Protein AF-A0A7L5ZB92-F1 (afdb_monomer_lite)

Radius of gyration: 13.54 Å; chains: 1; bounding box: 29×28×44 Å

Structure (mmCIF, N/CA/C/O backbone):
data_AF-A0A7L5ZB92-F1
#
_entry.id   AF-A0A7L5ZB92-F1
#
loop_
_atom_site.group_PDB
_atom_site.id
_atom_site.type_symbol
_atom_site.label_atom_id
_atom_site.label_alt_id
_atom_site.label_comp_id
_atom_site.label_asym_id
_atom_site.label_entity_id
_atom_site.label_seq_id
_atom_site.pdbx_PDB_ins_code
_atom_site.Cartn_x
_atom_site.Cartn_y
_atom_site.Cartn_z
_atom_site.occupancy
_atom_site.B_iso_or_equiv
_atom_site.auth_seq_id
_atom_site.auth_comp_id
_atom_site.auth_asym_id
_atom_site.auth_atom_id
_atom_site.pdbx_PDB_model_num
ATOM 1 N N . MET A 1 1 ? -5.541 1.291 12.742 1.00 91.94 1 MET A N 1
ATOM 2 C CA . MET A 1 1 ? -4.917 1.660 11.451 1.00 91.94 1 MET A CA 1
ATOM 3 C C . MET A 1 1 ? -4.302 0.405 10.870 1.00 91.94 1 MET A C 1
ATOM 5 O O . MET A 1 1 ? -3.985 -0.484 11.649 1.00 91.94 1 MET A O 1
ATOM 9 N N . GLN A 1 2 ? -4.150 0.337 9.555 1.00 97.00 2 GLN A N 1
ATOM 10 C CA . GLN A 1 2 ? -3.540 -0.797 8.853 1.00 97.00 2 GLN A CA 1
ATOM 11 C C . GLN A 1 2 ? -2.449 -0.270 7.918 1.00 97.00 2 GLN A C 1
ATOM 1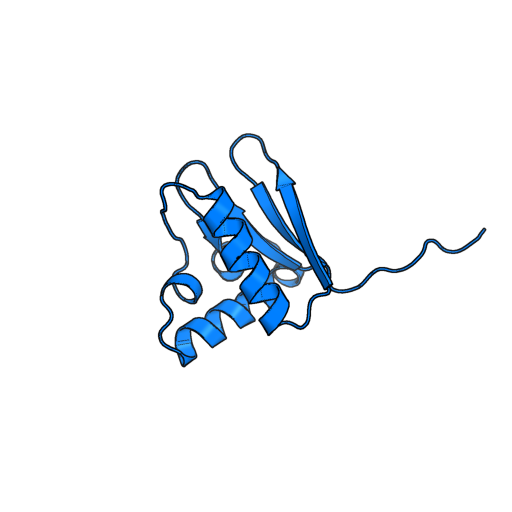3 O O . GLN A 1 2 ? -2.569 0.848 7.422 1.00 97.00 2 GLN A O 1
ATOM 18 N N . ILE A 1 3 ? -1.376 -1.020 7.710 1.00 97.94 3 ILE A N 1
ATOM 19 C CA . ILE A 1 3 ? -0.275 -0.671 6.811 1.00 97.94 3 ILE A CA 1
ATOM 20 C C . ILE A 1 3 ? -0.610 -1.236 5.433 1.00 97.94 3 ILE A C 1
ATOM 22 O O . ILE A 1 3 ? -0.935 -2.412 5.301 1.00 97.94 3 ILE A O 1
ATOM 26 N N . VAL A 1 4 ? -0.527 -0.397 4.404 1.00 98.06 4 VAL A N 1
ATOM 27 C CA . VAL A 1 4 ? -0.751 -0.811 3.009 1.00 98.06 4 VAL A CA 1
ATOM 28 C C . VAL A 1 4 ? 0.542 -1.312 2.395 1.00 98.06 4 VAL A C 1
ATOM 30 O O . VAL A 1 4 ? 0.592 -2.364 1.763 1.00 98.06 4 VAL A O 1
ATOM 33 N N . GLY A 1 5 ? 1.606 -0.546 2.603 1.00 98.00 5 GLY A N 1
ATOM 34 C CA . GLY A 1 5 ? 2.908 -0.815 2.036 1.00 98.00 5 GLY A CA 1
ATOM 35 C C . GLY A 1 5 ? 3.875 0.320 2.310 1.00 98.00 5 GLY A C 1
ATOM 36 O O . GLY A 1 5 ? 3.575 1.287 3.021 1.00 98.00 5 GLY A O 1
ATOM 37 N N . THR A 1 6 ? 5.065 0.163 1.758 1.00 97.44 6 THR A N 1
ATOM 38 C CA . THR A 1 6 ? 6.184 1.071 1.963 1.00 97.44 6 THR A CA 1
ATOM 39 C C . THR A 1 6 ? 6.852 1.383 0.643 1.00 97.44 6 THR A C 1
ATOM 41 O O . THR A 1 6 ? 7.068 0.475 -0.159 1.00 97.44 6 THR A O 1
ATOM 44 N N . THR A 1 7 ? 7.258 2.631 0.451 1.00 96.94 7 THR A N 1
ATOM 45 C CA . THR A 1 7 ? 8.252 2.969 -0.566 1.00 96.94 7 THR A CA 1
ATOM 46 C C . THR A 1 7 ? 9.644 2.863 0.045 1.00 96.94 7 THR A C 1
ATOM 48 O O . THR A 1 7 ? 9.889 3.341 1.155 1.00 96.94 7 THR A O 1
ATOM 51 N N . GLY A 1 8 ? 10.544 2.194 -0.664 1.00 90.88 8 GLY A N 1
ATOM 52 C CA . GLY A 1 8 ? 11.979 2.196 -0.424 1.00 90.88 8 GLY A CA 1
ATOM 53 C C . GLY A 1 8 ? 12.705 3.080 -1.435 1.00 90.88 8 GLY A C 1
ATOM 54 O O . GLY A 1 8 ? 12.100 3.898 -2.125 1.00 90.88 8 GLY A O 1
ATOM 55 N N . ALA A 1 9 ? 14.019 2.884 -1.549 1.00 88.94 9 ALA A N 1
ATOM 56 C CA . ALA A 1 9 ? 14.847 3.646 -2.483 1.00 88.94 9 ALA A CA 1
ATOM 57 C C . ALA A 1 9 ? 14.601 3.286 -3.961 1.00 88.94 9 ALA A C 1
ATOM 59 O O . ALA A 1 9 ? 14.957 4.071 -4.834 1.00 88.94 9 ALA A O 1
ATOM 60 N N . ALA A 1 10 ? 14.048 2.101 -4.239 1.00 92.81 10 ALA A N 1
ATOM 61 C CA . ALA A 1 10 ? 13.901 1.574 -5.598 1.00 92.81 10 ALA A CA 1
ATOM 62 C C . ALA A 1 10 ? 12.548 0.897 -5.866 1.00 92.81 10 ALA A C 1
ATOM 64 O O . ALA A 1 10 ? 12.196 0.690 -7.024 1.00 92.81 10 ALA A O 1
ATOM 65 N N . ASP A 1 11 ? 11.796 0.541 -4.823 1.00 96.69 11 ASP A N 1
ATOM 66 C CA . ASP A 1 11 ? 10.558 -0.213 -4.951 1.00 96.69 11 ASP A CA 1
ATOM 67 C C . ASP A 1 11 ? 9.449 0.302 -4.029 1.00 96.69 11 ASP A C 1
ATOM 69 O O . ASP A 1 11 ? 9.671 0.836 -2.941 1.00 96.69 11 ASP A O 1
ATOM 73 N N . TRP A 1 12 ? 8.216 0.093 -4.470 1.00 97.62 12 TRP A N 1
ATOM 74 C CA . TRP A 1 12 ? 7.082 -0.105 -3.590 1.00 97.62 12 TRP A CA 1
ATOM 75 C C . TRP A 1 12 ? 7.065 -1.565 -3.145 1.00 97.62 12 TRP A C 1
ATOM 77 O O . TRP A 1 12 ? 7.209 -2.474 -3.965 1.00 97.62 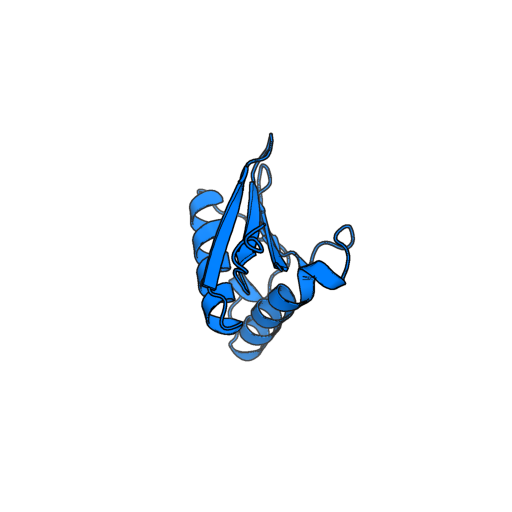12 TRP A O 1
ATOM 87 N N . ARG A 1 13 ? 6.814 -1.796 -1.859 1.00 97.88 13 ARG A N 1
ATOM 88 C CA . ARG A 1 13 ? 6.571 -3.124 -1.298 1.00 97.88 13 ARG A CA 1
ATOM 89 C C . ARG A 1 13 ? 5.252 -3.146 -0.557 1.00 97.88 13 ARG A C 1
ATOM 91 O O . ARG A 1 13 ? 5.024 -2.321 0.329 1.00 97.88 13 ARG A O 1
ATOM 98 N N . TRP A 1 14 ? 4.417 -4.122 -0.880 1.00 98.44 14 TRP A N 1
ATOM 99 C CA . TRP A 1 14 ? 3.166 -4.331 -0.169 1.00 98.44 14 TRP A CA 1
ATOM 100 C C . TRP A 1 14 ? 3.393 -4.839 1.253 1.00 98.44 14 TRP A C 1
ATOM 102 O O . TRP A 1 14 ? 4.332 -5.589 1.522 1.00 98.44 14 TRP A O 1
ATOM 112 N N . ALA A 1 15 ? 2.501 -4.465 2.168 1.00 98.12 15 ALA A N 1
ATOM 113 C CA . ALA A 1 15 ? 2.584 -4.897 3.556 1.00 98.12 15 ALA A CA 1
ATOM 114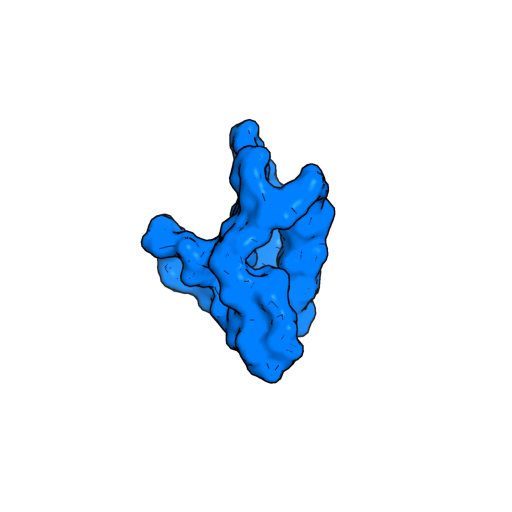 C C . ALA A 1 15 ? 2.369 -6.412 3.706 1.00 98.12 15 ALA A C 1
ATOM 116 O O . ALA A 1 15 ? 3.135 -7.053 4.423 1.00 98.12 15 ALA A O 1
ATOM 117 N N . TRP A 1 16 ? 1.433 -7.003 2.952 1.00 97.75 16 TRP A N 1
ATOM 118 C CA . TRP A 1 16 ? 1.215 -8.456 2.894 1.00 97.75 16 TRP A CA 1
ATOM 119 C C . TRP A 1 16 ? 2.446 -9.240 2.412 1.00 97.75 16 TRP A C 1
ATOM 121 O O . TRP A 1 16 ? 2.562 -10.434 2.676 1.00 97.75 16 TRP A O 1
ATOM 131 N N . ALA A 1 17 ? 3.374 -8.583 1.710 1.00 97.50 17 ALA A N 1
ATOM 132 C CA . ALA A 1 17 ? 4.619 -9.173 1.223 1.00 97.50 17 ALA A CA 1
ATOM 133 C C . ALA A 1 17 ? 5.807 -8.963 2.182 1.00 97.50 17 ALA A C 1
ATOM 135 O O . ALA A 1 17 ? 6.929 -9.367 1.872 1.00 97.50 17 ALA A O 1
ATOM 136 N N . ASN A 1 18 ? 5.601 -8.313 3.331 1.00 94.88 18 ASN A N 1
ATOM 137 C CA . ASN A 1 18 ? 6.659 -7.989 4.280 1.00 94.88 18 ASN A CA 1
ATOM 138 C C . ASN A 1 18 ? 6.487 -8.754 5.600 1.00 94.88 18 ASN A C 1
ATOM 140 O O . ASN A 1 18 ? 5.803 -8.298 6.515 1.00 94.88 18 ASN A O 1
ATOM 144 N N . SER A 1 19 ? 7.197 -9.877 5.731 1.00 93.00 19 SER A N 1
ATOM 145 C CA . SER A 1 19 ? 7.161 -10.750 6.915 1.00 93.00 19 SER A CA 1
ATOM 146 C C . SER A 1 19 ? 7.728 -10.128 8.196 1.00 93.00 19 SER A C 1
ATOM 148 O O . SER A 1 19 ? 7.657 -10.744 9.255 1.00 93.00 19 SER A O 1
ATOM 150 N N . HIS A 1 20 ? 8.334 -8.939 8.125 1.00 92.56 20 HIS A N 1
ATOM 151 C CA . HIS A 1 20 ? 8.815 -8.224 9.308 1.00 92.56 20 HIS A CA 1
ATOM 152 C C . HIS A 1 20 ? 7.742 -7.333 9.948 1.00 92.56 20 HIS A C 1
ATOM 154 O O . HIS A 1 20 ? 7.978 -6.778 11.023 1.00 92.56 20 HIS A O 1
ATOM 160 N N . LEU A 1 21 ? 6.587 -7.152 9.298 1.00 93.56 21 LEU A N 1
ATOM 161 C CA . LEU A 1 21 ? 5.469 -6.404 9.864 1.00 93.56 21 LEU A CA 1
ATOM 162 C C . LEU A 1 21 ? 4.590 -7.329 10.720 1.00 93.56 21 LEU A C 1
ATOM 164 O O . LEU A 1 21 ? 4.345 -8.468 10.324 1.00 93.56 21 LEU A O 1
ATOM 168 N N . PRO A 1 22 ? 4.082 -6.866 11.876 1.00 93.25 22 PRO A N 1
ATOM 169 C CA . PRO A 1 22 ? 3.147 -7.658 12.665 1.00 93.25 22 PRO A CA 1
ATOM 170 C C . PRO A 1 22 ? 1.845 -7.902 11.894 1.00 93.25 22 PRO A C 1
ATOM 172 O O . PRO A 1 22 ? 1.250 -6.952 11.383 1.00 93.25 22 PRO A O 1
ATOM 175 N N . GLU A 1 23 ? 1.374 -9.150 11.883 1.00 91.19 23 GLU A N 1
ATOM 176 C CA . GLU A 1 23 ? 0.208 -9.586 11.095 1.00 91.19 23 GLU A CA 1
ATOM 177 C C . GLU A 1 23 ? -1.053 -8.743 11.353 1.00 91.19 23 GLU A C 1
ATOM 179 O O . GLU A 1 23 ? -1.730 -8.334 10.413 1.00 91.19 23 GLU A O 1
ATOM 184 N N . GLN A 1 24 ? -1.298 -8.363 12.613 1.00 93.38 24 GLN A N 1
ATOM 185 C CA . GLN A 1 24 ? -2.441 -7.528 13.025 1.00 93.38 24 GLN A CA 1
ATOM 186 C C . GLN A 1 24 ? -2.517 -6.146 12.341 1.00 93.38 24 GLN A C 1
ATOM 188 O O . GLN A 1 24 ? 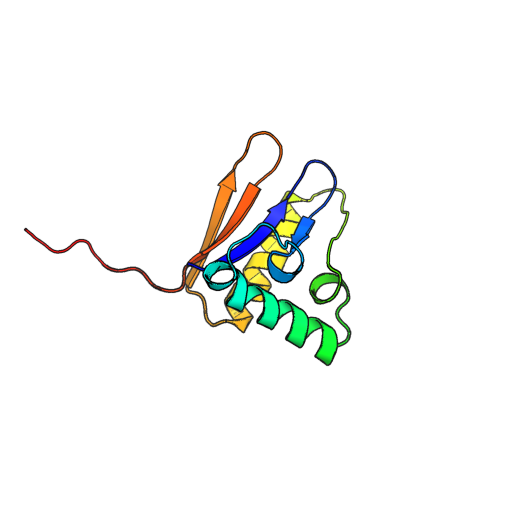-3.532 -5.456 12.446 1.00 93.38 24 GLN A O 1
ATOM 193 N N . PHE A 1 25 ? -1.434 -5.696 11.699 1.00 95.56 25 PHE A N 1
ATOM 194 C CA . PHE A 1 25 ? -1.359 -4.403 11.018 1.00 95.56 25 PHE A CA 1
ATOM 195 C C . PHE A 1 25 ? -1.305 -4.516 9.495 1.00 95.56 25 PHE A C 1
ATOM 197 O O . PHE A 1 25 ? -1.091 -3.492 8.851 1.00 95.56 25 PHE A O 1
ATOM 204 N N . VAL A 1 26 ? -1.464 -5.704 8.908 1.00 96.56 26 VAL A N 1
ATOM 205 C CA . VAL A 1 26 ? -1.371 -5.884 7.447 1.00 96.56 26 VAL A CA 1
ATOM 206 C C . VAL A 1 26 ? -2.612 -6.521 6.819 1.00 96.56 26 VAL A C 1
ATOM 208 O O . VAL A 1 26 ? -2.637 -6.704 5.603 1.00 96.56 26 VAL A O 1
ATOM 211 N N . GLU A 1 27 ? -3.647 -6.818 7.606 1.00 95.44 27 GLU A N 1
ATOM 212 C CA . GLU A 1 27 ? -4.870 -7.512 7.168 1.00 95.44 27 GLU A CA 1
ATOM 213 C C . GLU A 1 27 ? -5.517 -6.828 5.954 1.00 95.44 27 GLU A C 1
ATOM 215 O O . GLU A 1 27 ? -5.726 -7.459 4.923 1.00 95.44 27 GLU A O 1
ATOM 220 N N . ASP A 1 28 ? -5.716 -5.507 6.019 1.00 96.25 28 ASP A N 1
ATOM 221 C CA . ASP A 1 28 ? -6.333 -4.728 4.931 1.00 96.25 28 ASP A CA 1
ATOM 222 C C . ASP A 1 28 ? -5.505 -4.755 3.628 1.00 96.25 28 ASP A C 1
ATOM 224 O O . ASP A 1 28 ? -6.039 -4.512 2.547 1.00 96.25 28 ASP A O 1
ATOM 228 N N . SER A 1 29 ? -4.199 -5.037 3.695 1.00 97.88 29 SER A N 1
ATOM 229 C CA . SER A 1 29 ? -3.376 -5.152 2.487 1.00 97.88 29 SER A CA 1
ATOM 230 C C . SER A 1 29 ? -3.612 -6.474 1.745 1.00 97.88 29 SER A C 1
ATOM 232 O O . SER A 1 29 ? -3.478 -6.509 0.521 1.00 97.88 29 SER A O 1
ATOM 234 N N . PHE A 1 30 ? -4.032 -7.540 2.437 1.00 97.75 30 PHE A N 1
ATOM 235 C CA . PHE A 1 30 ? -4.415 -8.797 1.787 1.00 97.75 30 PHE A CA 1
ATOM 236 C C . PHE A 1 30 ? -5.682 -8.648 0.939 1.00 97.75 30 PHE A C 1
ATOM 238 O O . PHE A 1 30 ? -5.785 -9.301 -0.094 1.00 97.75 30 PHE A O 1
ATOM 245 N N . GLU A 1 31 ? -6.594 -7.742 1.300 1.00 97.88 31 GLU A N 1
ATOM 246 C CA . GLU A 1 31 ? -7.778 -7.429 0.485 1.00 97.88 31 GLU A CA 1
ATOM 247 C C . GLU A 1 31 ? -7.392 -6.822 -0.872 1.00 97.88 31 GLU A C 1
ATOM 249 O O . GLU A 1 31 ? -7.976 -7.159 -1.902 1.00 97.88 31 GLU A O 1
ATOM 254 N N . ALA A 1 32 ? -6.359 -5.969 -0.904 1.00 97.69 32 ALA A N 1
ATOM 255 C CA . ALA A 1 32 ? -5.814 -5.466 -2.164 1.00 97.69 32 ALA A CA 1
ATOM 256 C C . ALA A 1 32 ? -5.245 -6.606 -3.015 1.00 97.69 32 ALA A C 1
ATOM 258 O O . ALA A 1 32 ? -5.533 -6.676 -4.210 1.00 97.69 32 ALA A O 1
ATOM 259 N N . ARG A 1 33 ? -4.494 -7.524 -2.395 1.00 98.50 33 ARG A N 1
ATOM 260 C CA . ARG A 1 33 ? -3.945 -8.697 -3.080 1.00 98.50 33 ARG A CA 1
ATOM 261 C C . ARG A 1 33 ? -5.041 -9.581 -3.667 1.00 98.50 33 ARG A C 1
ATOM 263 O O . ARG A 1 33 ? -4.981 -9.874 -4.856 1.00 98.50 33 ARG A O 1
ATOM 270 N N . ALA A 1 34 ? -6.026 -9.968 -2.859 1.00 98.44 34 ALA A N 1
ATOM 271 C CA . ALA A 1 34 ? -7.129 -10.825 -3.284 1.00 98.44 34 ALA A CA 1
ATOM 272 C C . ALA A 1 34 ? -7.894 -10.192 -4.453 1.00 98.44 34 ALA A C 1
ATOM 274 O O . ALA A 1 34 ? -8.084 -10.820 -5.489 1.00 98.44 34 ALA A O 1
ATOM 275 N N . PHE A 1 35 ? -8.219 -8.899 -4.349 1.00 98.31 35 PHE A N 1
ATOM 276 C CA . PHE A 1 35 ? -8.849 -8.167 -5.444 1.00 98.31 35 PHE A CA 1
ATOM 277 C C . PHE A 1 35 ? -7.984 -8.154 -6.715 1.00 98.31 35 PHE A C 1
ATOM 279 O O . PHE A 1 35 ? -8.503 -8.299 -7.823 1.00 98.31 35 PHE A O 1
ATOM 286 N N . GLY A 1 36 ? -6.668 -7.986 -6.566 1.00 98.31 36 GLY A N 1
ATOM 287 C CA . GLY A 1 36 ? -5.712 -8.057 -7.666 1.00 98.31 36 GLY A CA 1
ATOM 288 C C . GLY A 1 36 ? -5.682 -9.417 -8.355 1.00 98.31 36 GLY A C 1
ATOM 289 O O . GLY A 1 36 ? -5.729 -9.478 -9.581 1.00 98.31 36 GLY A O 1
ATOM 290 N N . GLU A 1 37 ? -5.632 -10.494 -7.573 1.00 98.56 37 GLU A N 1
ATOM 291 C CA . GLU A 1 37 ? -5.637 -11.876 -8.059 1.00 98.56 37 GLU A CA 1
ATOM 292 C C . GLU A 1 37 ? -6.953 -12.200 -8.787 1.00 98.56 37 GLU A C 1
ATOM 294 O O . GLU A 1 37 ? -6.920 -12.679 -9.922 1.00 98.56 37 GLU A O 1
ATOM 299 N N . ASP A 1 38 ? -8.097 -11.834 -8.203 1.00 98.56 38 ASP A N 1
ATOM 300 C CA . ASP A 1 38 ? -9.429 -12.101 -8.760 1.00 98.56 38 ASP A CA 1
ATOM 301 C C . ASP A 1 38 ? -9.706 -11.346 -10.071 1.00 98.56 38 ASP A C 1
ATOM 303 O O . ASP A 1 38 ? -10.470 -11.816 -10.916 1.00 98.56 38 ASP A O 1
ATOM 307 N N . ASN A 1 39 ? -9.092 -10.173 -10.259 1.00 98.25 39 ASN A N 1
ATOM 308 C CA . ASN A 1 39 ? -9.330 -9.303 -11.417 1.00 98.25 39 ASN A CA 1
ATOM 309 C C . ASN A 1 39 ? -8.151 -9.248 -12.404 1.00 98.25 39 ASN A C 1
ATOM 311 O O . ASN A 1 39 ? -8.215 -8.511 -13.389 1.00 98.25 39 ASN A O 1
ATOM 315 N N . GLY A 1 40 ? -7.073 -9.998 -12.162 1.00 98.12 40 GLY A N 1
ATOM 316 C CA . GLY A 1 40 ? -5.886 -10.000 -13.023 1.00 98.12 40 GLY A CA 1
ATOM 317 C C . GLY A 1 40 ? -5.110 -8.675 -13.031 1.00 98.12 40 GLY A C 1
ATOM 318 O O . GLY A 1 40 ? -4.539 -8.306 -14.056 1.00 98.12 40 GLY A O 1
ATOM 319 N N . ILE A 1 41 ? -5.087 -7.948 -11.909 1.00 98.25 41 ILE A N 1
ATOM 320 C CA . ILE A 1 41 ? -4.405 -6.652 -11.765 1.00 98.25 41 ILE A CA 1
ATOM 321 C C . ILE A 1 41 ? -3.043 -6.870 -11.100 1.00 98.25 41 ILE A C 1
ATOM 323 O O . ILE A 1 41 ? -2.931 -6.996 -9.876 1.00 98.25 41 ILE A O 1
ATOM 327 N N . ALA A 1 42 ? -1.992 -6.903 -11.918 1.00 97.50 42 ALA A N 1
ATOM 328 C CA . ALA A 1 42 ? -0.639 -7.242 -11.483 1.00 97.50 42 ALA A CA 1
ATOM 329 C C . ALA A 1 42 ? -0.088 -6.283 -10.418 1.00 97.50 42 ALA A C 1
ATOM 331 O O . ALA A 1 42 ? 0.635 -6.721 -9.524 1.00 97.50 42 ALA A O 1
ATOM 332 N N . GLU A 1 43 ? -0.448 -5.001 -10.464 1.00 97.50 43 GLU A N 1
ATOM 333 C CA . GLU A 1 43 ? -0.003 -3.992 -9.502 1.00 97.50 43 GLU A CA 1
ATOM 334 C C . GLU A 1 43 ? -0.498 -4.271 -8.075 1.00 97.50 43 GLU A C 1
ATOM 336 O O . GLU A 1 43 ? 0.151 -3.898 -7.097 1.00 97.50 43 GLU A O 1
ATOM 341 N N . LEU A 1 44 ? -1.635 -4.953 -7.937 1.00 98.12 44 LEU A N 1
ATOM 342 C CA . LEU A 1 44 ? -2.204 -5.305 -6.638 1.00 98.12 44 LEU A CA 1
ATOM 343 C C . LEU A 1 44 ? -1.764 -6.700 -6.164 1.00 98.12 44 LEU A C 1
ATOM 345 O O . LEU A 1 44 ? -1.685 -6.941 -4.962 1.00 98.12 44 LEU A O 1
ATOM 349 N N . ALA A 1 45 ? -1.443 -7.600 -7.099 1.00 97.94 45 ALA A N 1
ATOM 350 C CA . ALA A 1 45 ? -1.082 -8.990 -6.815 1.00 97.94 45 ALA A CA 1
ATOM 351 C C . ALA A 1 45 ? 0.437 -9.249 -6.723 1.00 97.94 45 ALA A C 1
ATOM 353 O O . ALA A 1 45 ? 0.863 -10.260 -6.166 1.00 97.94 45 ALA A O 1
ATOM 354 N N . SER A 1 46 ? 1.276 -8.358 -7.260 1.00 98.19 46 SER A N 1
ATOM 355 C CA . SER A 1 46 ? 2.738 -8.499 -7.209 1.00 98.19 46 SER A CA 1
ATOM 356 C C . SER A 1 46 ? 3.285 -8.010 -5.866 1.00 98.19 46 SER A C 1
ATOM 358 O O . SER A 1 46 ? 2.899 -6.930 -5.431 1.00 98.19 46 SER A O 1
ATOM 360 N N . PRO A 1 47 ? 4.227 -8.722 -5.217 1.00 98.06 47 PRO A N 1
ATOM 361 C CA . PRO A 1 47 ? 4.717 -8.373 -3.874 1.00 98.06 47 PRO A CA 1
ATOM 362 C C . PRO A 1 47 ? 5.452 -7.029 -3.806 1.00 98.06 47 PRO A C 1
ATOM 364 O O . PRO A 1 47 ? 5.450 -6.352 -2.773 1.00 98.06 47 PRO A O 1
ATOM 367 N N . SER A 1 48 ? 6.075 -6.636 -4.911 1.00 97.94 48 SER A N 1
ATOM 368 C CA . SER A 1 48 ? 6.784 -5.374 -5.060 1.00 97.94 48 SER A CA 1
ATOM 369 C C . SER A 1 48 ? 6.643 -4.849 -6.479 1.00 97.94 48 SER A C 1
ATOM 371 O O . SER A 1 48 ? 6.486 -5.626 -7.421 1.00 97.94 48 SER A O 1
ATOM 373 N N . LEU A 1 49 ? 6.761 -3.537 -6.627 1.00 97.94 49 LEU A N 1
ATOM 374 C CA . LEU A 1 49 ? 6.705 -2.837 -7.903 1.00 97.94 49 LEU A CA 1
ATOM 375 C C . LEU A 1 49 ? 7.836 -1.819 -7.965 1.00 97.94 49 LEU A C 1
ATOM 377 O O . LEU A 1 49 ? 8.130 -1.162 -6.969 1.00 97.94 49 LEU A O 1
ATOM 381 N N . ALA A 1 50 ? 8.433 -1.666 -9.137 1.00 96.12 50 ALA A N 1
ATOM 382 C CA . ALA A 1 50 ? 9.361 -0.584 -9.424 1.00 96.12 50 ALA A CA 1
ATOM 383 C C . ALA A 1 50 ? 8.685 0.391 -10.394 1.00 96.12 50 ALA A C 1
ATOM 385 O O . ALA A 1 50 ? 8.063 -0.037 -11.365 1.00 96.12 50 ALA A O 1
ATOM 386 N N . GLU A 1 51 ? 8.798 1.686 -10.119 1.00 94.38 51 GLU A N 1
ATOM 387 C CA . GLU A 1 51 ? 8.278 2.767 -10.958 1.00 94.38 51 GLU A CA 1
ATOM 388 C C . GLU A 1 51 ? 9.144 4.014 -10.740 1.00 94.38 51 GLU A C 1
ATOM 390 O O . GLU A 1 51 ? 9.726 4.176 -9.666 1.00 94.38 51 GLU A O 1
ATOM 395 N N . ASP A 1 52 ? 9.225 4.891 -11.743 1.00 94.00 52 ASP A N 1
ATOM 396 C CA . ASP A 1 52 ? 10.032 6.117 -11.668 1.00 94.00 52 ASP A CA 1
ATOM 397 C C . ASP A 1 52 ? 9.551 7.057 -10.549 1.00 94.00 52 ASP A C 1
ATOM 399 O O . ASP A 1 52 ? 10.362 7.667 -9.850 1.00 94.00 52 ASP A O 1
ATOM 403 N N . ASP A 1 53 ? 8.231 7.147 -10.343 1.00 95.38 53 ASP A N 1
ATOM 404 C CA . ASP A 1 53 ? 7.618 7.926 -9.264 1.00 95.38 53 ASP A CA 1
ATOM 405 C C . ASP A 1 53 ? 6.952 7.011 -8.227 1.00 95.38 53 ASP A C 1
ATOM 407 O O . ASP A 1 53 ? 5.735 6.799 -8.199 1.00 95.38 53 ASP A O 1
ATOM 411 N N . LEU A 1 54 ? 7.778 6.483 -7.320 1.00 95.38 54 LEU A N 1
ATOM 412 C CA . LEU A 1 54 ? 7.316 5.647 -6.210 1.00 95.38 54 LEU A CA 1
ATOM 413 C C . LEU A 1 54 ? 6.344 6.376 -5.273 1.00 95.38 54 LEU A C 1
ATOM 415 O O . LEU A 1 54 ? 5.510 5.732 -4.636 1.00 95.38 54 LEU A O 1
ATOM 419 N N . ASN A 1 55 ? 6.430 7.704 -5.163 1.00 93.00 55 ASN A N 1
ATOM 420 C CA . ASN A 1 55 ? 5.521 8.465 -4.312 1.00 93.00 55 ASN A CA 1
ATOM 421 C C . ASN A 1 55 ? 4.115 8.495 -4.925 1.00 93.00 55 ASN A C 1
ATOM 423 O O . ASN A 1 55 ? 3.144 8.178 -4.235 1.00 93.00 55 ASN A O 1
ATOM 427 N N . ALA A 1 56 ? 4.000 8.802 -6.220 1.00 96.12 56 ALA A N 1
ATOM 428 C CA . ALA A 1 56 ? 2.732 8.722 -6.940 1.00 96.12 56 ALA A CA 1
ATOM 429 C C . ALA A 1 56 ? 2.152 7.298 -6.913 1.00 96.12 56 ALA A C 1
ATOM 431 O O . ALA A 1 56 ? 0.957 7.129 -6.644 1.00 96.12 56 ALA A O 1
ATOM 432 N N . LEU A 1 57 ? 2.995 6.275 -7.104 1.00 97.31 57 LEU A N 1
ATOM 433 C CA . LEU A 1 57 ? 2.595 4.872 -6.979 1.00 97.31 57 LEU A CA 1
ATOM 434 C C . LEU A 1 57 ? 2.016 4.570 -5.591 1.00 97.31 57 LEU A C 1
ATOM 436 O O . LEU A 1 57 ? 0.899 4.061 -5.490 1.00 97.31 57 LEU A O 1
ATOM 440 N N . GLY A 1 58 ? 2.731 4.933 -4.523 1.00 97.19 58 GLY A N 1
ATOM 441 C CA . GLY A 1 58 ? 2.301 4.690 -3.146 1.00 97.19 58 GLY A CA 1
ATOM 442 C C . GLY A 1 58 ? 0.944 5.319 -2.824 1.00 97.19 58 GLY A C 1
ATOM 443 O O . GLY A 1 58 ? 0.084 4.659 -2.234 1.00 97.19 58 GLY A O 1
ATOM 444 N N . TRP A 1 59 ? 0.694 6.553 -3.277 1.00 97.88 59 TRP A N 1
ATOM 445 C CA . TRP A 1 59 ? -0.616 7.197 -3.130 1.00 97.88 59 TRP A CA 1
ATOM 446 C C . TRP A 1 59 ? -1.715 6.488 -3.916 1.00 97.88 59 TRP A C 1
ATOM 448 O O . TRP A 1 59 ? -2.794 6.259 -3.369 1.00 97.88 59 TRP A O 1
ATOM 458 N N . ARG A 1 60 ? -1.450 6.106 -5.169 1.00 97.81 60 ARG A N 1
ATOM 459 C CA . ARG A 1 60 ? -2.416 5.411 -6.031 1.00 97.81 60 ARG A CA 1
ATOM 460 C C . ARG A 1 60 ? -2.852 4.075 -5.426 1.00 97.81 60 ARG A C 1
ATOM 462 O O . ARG A 1 60 ? -4.050 3.830 -5.290 1.00 97.81 60 ARG A O 1
ATOM 469 N N . LEU A 1 61 ? -1.896 3.243 -5.019 1.00 98.25 61 LEU A N 1
ATOM 470 C CA . LEU A 1 61 ? -2.174 1.928 -4.433 1.00 98.25 61 LEU A CA 1
ATOM 471 C C . LEU A 1 61 ? -2.872 2.042 -3.074 1.00 98.25 61 LEU A C 1
ATOM 473 O O . LEU A 1 61 ? -3.820 1.307 -2.787 1.00 98.25 61 LEU A O 1
ATOM 477 N N . SER A 1 62 ? -2.465 3.014 -2.256 1.00 98.25 62 SER A N 1
ATOM 478 C CA . SER A 1 62 ? -3.104 3.263 -0.962 1.00 98.25 62 SER A CA 1
ATOM 479 C C . SER A 1 62 ? -4.531 3.785 -1.115 1.00 98.25 62 SER A C 1
ATOM 481 O O . SER A 1 62 ? -5.420 3.337 -0.394 1.00 98.25 62 SER A O 1
ATOM 483 N N . ALA A 1 63 ? -4.787 4.674 -2.078 1.00 97.62 63 ALA A N 1
ATOM 484 C CA . ALA A 1 63 ? -6.130 5.170 -2.372 1.00 97.62 63 ALA A CA 1
ATOM 485 C C . ALA A 1 63 ? -7.063 4.057 -2.877 1.00 97.62 63 ALA A C 1
ATOM 487 O O . ALA A 1 63 ? -8.211 3.974 -2.438 1.00 97.62 63 ALA A O 1
ATOM 488 N N . ALA A 1 64 ? -6.566 3.167 -3.744 1.00 97.38 64 ALA A N 1
ATOM 489 C CA . ALA A 1 64 ? -7.315 1.989 -4.176 1.00 97.38 64 ALA A CA 1
ATOM 490 C C . ALA A 1 64 ? -7.660 1.086 -2.982 1.00 97.38 64 ALA A C 1
ATOM 492 O O . ALA A 1 64 ? -8.820 0.722 -2.792 1.00 97.38 64 ALA A O 1
ATOM 493 N N . THR A 1 65 ? -6.680 0.808 -2.119 1.00 98.12 65 THR A N 1
ATOM 494 C CA . THR A 1 65 ? -6.881 -0.041 -0.938 1.00 98.12 65 THR A CA 1
ATOM 495 C C . THR A 1 65 ? -7.905 0.563 0.024 1.00 98.12 65 THR A C 1
ATOM 497 O O . THR A 1 65 ? -8.803 -0.146 0.467 1.00 98.12 65 THR A O 1
ATOM 500 N N . VAL A 1 66 ? -7.866 1.881 0.277 1.00 98.00 66 VAL A N 1
ATOM 501 C CA . VAL A 1 66 ? -8.894 2.584 1.074 1.00 98.00 66 VAL A CA 1
ATOM 502 C C . VAL A 1 66 ? -10.301 2.287 0.565 1.00 98.00 66 VAL A C 1
ATOM 504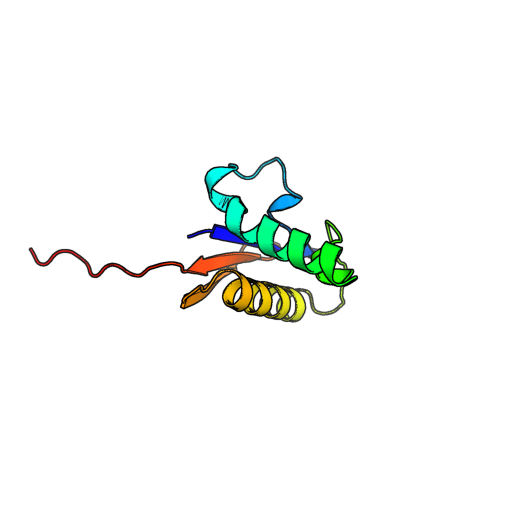 O O . VAL A 1 66 ? -11.195 2.018 1.367 1.00 98.00 66 VAL A O 1
ATOM 507 N N . ARG A 1 67 ? -10.507 2.310 -0.756 1.00 97.38 67 ARG A N 1
ATOM 508 C CA . ARG A 1 67 ? -11.818 2.046 -1.354 1.00 97.38 67 ARG A CA 1
ATOM 509 C C . ARG A 1 67 ? -12.267 0.595 -1.177 1.00 97.38 67 ARG A C 1
ATOM 511 O O . ARG A 1 67 ? -13.468 0.381 -0.995 1.00 97.38 67 ARG A O 1
ATOM 518 N N . LEU A 1 68 ? -11.341 -0.362 -1.245 1.00 97.31 68 LEU A N 1
ATOM 519 C CA . LEU A 1 68 ? -11.621 -1.792 -1.068 1.00 97.31 68 LEU A CA 1
ATOM 520 C C . LEU A 1 68 ? -12.035 -2.109 0.373 1.00 97.31 68 LEU A C 1
ATOM 522 O O . LEU A 1 68 ? -13.006 -2.822 0.596 1.00 97.31 68 LEU A O 1
ATOM 526 N N . VAL A 1 69 ? -11.359 -1.504 1.351 1.00 96.56 69 VAL A N 1
ATOM 527 C CA . VAL A 1 69 ? -11.536 -1.837 2.776 1.00 96.56 69 VAL A CA 1
ATOM 528 C C . VAL A 1 69 ? -12.466 -0.880 3.527 1.00 96.56 69 VAL A C 1
ATOM 530 O O . VAL A 1 69 ? -12.515 -0.908 4.762 1.00 96.56 69 VAL A O 1
ATOM 533 N N . ASN A 1 70 ? -13.167 -0.006 2.796 1.00 96.62 70 ASN A N 1
ATOM 534 C CA . ASN A 1 70 ? -14.006 1.077 3.323 1.00 96.62 70 ASN A CA 1
ATOM 535 C C . ASN A 1 70 ? -13.278 1.949 4.370 1.00 96.62 70 ASN A C 1
ATOM 537 O O . ASN A 1 70 ? -13.816 2.257 5.434 1.00 96.62 70 ASN A O 1
ATOM 541 N N . GLY A 1 71 ? -12.024 2.311 4.087 1.00 96.56 71 GLY A N 1
ATOM 542 C CA . GLY A 1 71 ? -11.230 3.211 4.921 1.00 96.56 71 GLY A CA 1
ATOM 543 C C . GLY A 1 71 ? -11.686 4.672 4.828 1.00 96.56 71 GLY A C 1
ATOM 544 O O . GLY A 1 71 ? -12.385 5.074 3.902 1.00 96.56 71 GLY A O 1
ATOM 545 N N . LEU A 1 72 ? -11.243 5.490 5.784 1.00 97.56 72 LEU A N 1
ATOM 546 C CA . LEU A 1 72 ? -11.520 6.930 5.844 1.00 97.56 72 LEU A CA 1
ATOM 547 C C . LEU A 1 72 ? -10.491 7.771 5.080 1.00 97.56 72 LEU A C 1
ATOM 549 O O . LEU A 1 72 ? -10.768 8.910 4.716 1.00 97.56 72 LEU A O 1
ATOM 553 N N . GLY A 1 73 ? -9.290 7.238 4.870 1.00 96.81 73 GLY A N 1
ATOM 554 C CA . GLY A 1 73 ? -8.207 7.946 4.201 1.00 96.81 73 GLY A CA 1
ATOM 555 C C . GLY A 1 73 ? -6.854 7.286 4.422 1.00 96.81 73 GLY A C 1
ATOM 556 O O . GLY A 1 73 ? -6.755 6.226 5.046 1.00 96.81 73 GLY A O 1
ATOM 557 N N . VAL A 1 74 ? -5.813 7.943 3.912 1.00 97.62 74 VAL A N 1
ATOM 558 C CA . VAL A 1 74 ? -4.424 7.485 3.986 1.00 97.62 74 VAL A CA 1
ATOM 559 C C . VAL A 1 74 ? -3.590 8.495 4.766 1.00 97.62 74 VAL A C 1
ATOM 561 O O . VAL A 1 74 ? -3.692 9.699 4.544 1.00 97.62 74 VAL A O 1
ATOM 564 N N . TYR A 1 75 ? -2.731 7.995 5.647 1.00 97.00 75 TYR A N 1
ATOM 565 C CA . TYR A 1 75 ? -1.636 8.748 6.243 1.00 97.00 75 TYR A CA 1
ATOM 566 C C . TYR A 1 75 ? -0.306 8.243 5.677 1.00 97.00 75 TYR A C 1
ATOM 568 O O . TYR A 1 75 ? -0.044 7.041 5.685 1.00 97.00 75 TYR A O 1
ATOM 576 N N . CYS A 1 76 ? 0.529 9.160 5.188 1.00 96.94 76 CYS A N 1
ATOM 577 C CA . CYS A 1 76 ? 1.863 8.860 4.677 1.00 96.94 76 CYS A CA 1
ATOM 578 C C . CYS A 1 76 ? 2.908 9.339 5.690 1.00 96.94 76 CYS A C 1
ATOM 580 O O . CYS A 1 76 ? 3.044 10.539 5.935 1.00 96.94 76 CYS A O 1
ATOM 582 N N . ALA A 1 77 ? 3.617 8.388 6.295 1.00 95.88 77 ALA A N 1
ATOM 583 C CA . ALA A 1 77 ? 4.676 8.637 7.260 1.00 95.88 77 ALA A CA 1
ATOM 584 C C . ALA A 1 77 ? 6.039 8.606 6.545 1.00 95.88 77 ALA A C 1
ATOM 586 O O . ALA A 1 77 ? 6.498 7.522 6.169 1.00 95.88 77 ALA A O 1
ATOM 587 N N . PRO A 1 78 ? 6.707 9.755 6.338 1.00 94.50 78 PRO A N 1
ATOM 588 C CA . PRO A 1 78 ? 8.012 9.780 5.692 1.00 94.50 78 PRO A CA 1
ATOM 589 C C . PRO A 1 78 ? 9.081 9.098 6.558 1.00 94.50 78 PRO A C 1
ATOM 591 O O . PRO A 1 78 ? 9.060 9.153 7.787 1.00 94.50 78 PRO A O 1
ATOM 594 N N . THR A 1 79 ? 10.054 8.483 5.895 1.00 91.75 79 THR A N 1
ATOM 595 C CA . THR A 1 79 ? 11.244 7.859 6.487 1.00 91.75 79 THR A CA 1
ATOM 596 C C . THR A 1 79 ? 12.504 8.434 5.830 1.00 91.75 79 THR A C 1
ATOM 598 O O . THR A 1 79 ? 12.422 9.273 4.936 1.00 91.75 79 THR A O 1
ATOM 601 N N . LYS A 1 80 ? 13.697 7.980 6.238 1.00 91.00 80 LYS A N 1
ATOM 602 C CA . LYS A 1 80 ? 14.958 8.441 5.629 1.00 91.00 80 LYS A CA 1
ATOM 603 C C . LYS A 1 80 ? 15.090 8.091 4.141 1.00 91.00 80 LYS A C 1
ATOM 605 O O . LYS A 1 80 ? 15.803 8.789 3.433 1.00 91.00 80 LYS A O 1
ATOM 610 N N . THR A 1 81 ? 14.464 7.006 3.691 1.00 90.12 81 THR A N 1
ATOM 611 C CA . THR A 1 81 ? 14.695 6.417 2.358 1.00 90.12 81 THR A CA 1
ATOM 612 C C . THR A 1 81 ? 13.406 6.168 1.574 1.00 90.12 81 THR A C 1
ATOM 614 O O . THR A 1 81 ? 13.436 5.446 0.587 1.00 90.12 81 THR A O 1
ATOM 617 N N . GLY A 1 82 ? 12.275 6.715 2.025 1.00 93.94 82 GLY A N 1
ATOM 618 C CA . GLY A 1 82 ? 10.956 6.476 1.437 1.00 93.94 82 GLY A CA 1
ATOM 619 C C . GLY A 1 82 ? 9.847 6.785 2.437 1.00 93.94 82 GLY A C 1
ATOM 620 O O . GLY A 1 82 ? 10.006 7.693 3.252 1.00 93.94 82 GLY A O 1
ATOM 621 N N . ALA A 1 83 ? 8.752 6.033 2.443 1.00 96.75 83 ALA A N 1
ATOM 622 C CA . ALA A 1 83 ? 7.616 6.279 3.328 1.00 96.75 83 ALA A CA 1
ATOM 623 C C . ALA A 1 83 ? 6.837 5.004 3.675 1.00 96.75 83 ALA A C 1
ATOM 625 O O . ALA A 1 83 ? 6.874 4.015 2.947 1.00 96.75 83 ALA A O 1
ATOM 626 N N . VAL A 1 84 ? 6.096 5.051 4.781 1.00 97.00 84 VAL A N 1
ATOM 627 C CA . VAL A 1 84 ? 5.105 4.038 5.166 1.00 97.00 84 VAL A CA 1
ATOM 628 C C . VAL A 1 84 ? 3.712 4.608 4.933 1.00 97.00 84 VAL A C 1
ATOM 630 O O . VAL A 1 84 ? 3.406 5.706 5.399 1.00 97.00 84 VAL A O 1
ATOM 633 N N . PHE A 1 85 ? 2.856 3.860 4.244 1.00 98.19 85 P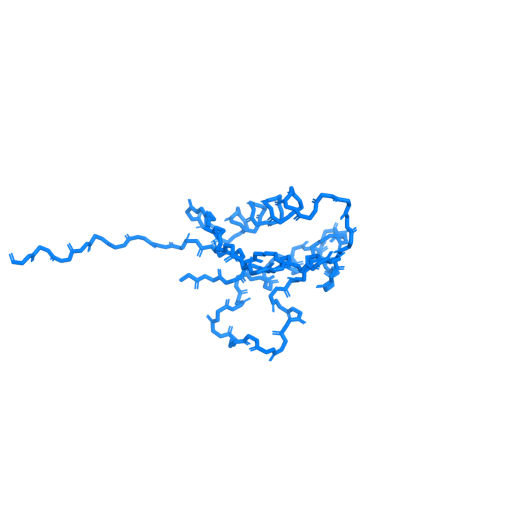HE A N 1
ATOM 634 C CA . PHE A 1 85 ? 1.486 4.268 3.949 1.00 98.19 85 PHE A CA 1
ATOM 635 C C . PHE A 1 85 ? 0.508 3.487 4.823 1.00 98.19 85 PHE A C 1
ATOM 637 O O . PHE A 1 85 ? 0.521 2.253 4.846 1.00 98.19 85 PHE A O 1
ATOM 644 N N . LEU A 1 86 ? -0.342 4.211 5.550 1.00 97.81 86 LEU A N 1
ATOM 645 C CA . LEU A 1 86 ? -1.292 3.655 6.507 1.00 97.81 86 LEU A CA 1
ATOM 646 C C . LEU A 1 86 ? -2.727 4.048 6.162 1.00 97.81 86 LEU A C 1
ATOM 648 O O . LEU A 1 86 ? -2.995 5.202 5.842 1.00 97.81 86 LEU A O 1
ATOM 652 N N . ILE A 1 87 ? -3.664 3.119 6.321 1.00 97.75 87 ILE A N 1
ATOM 653 C CA . ILE A 1 87 ? -5.102 3.371 6.232 1.00 97.75 87 ILE A CA 1
ATOM 654 C C . ILE A 1 87 ? -5.647 3.768 7.599 1.00 97.75 87 ILE A C 1
ATOM 656 O O . ILE A 1 87 ? -5.447 3.096 8.622 1.00 97.75 87 ILE A O 1
ATOM 660 N N . ILE A 1 88 ? -6.402 4.860 7.593 1.00 96.31 88 ILE A N 1
ATOM 661 C CA . ILE A 1 88 ? -7.212 5.314 8.716 1.00 96.31 88 ILE A CA 1
ATOM 662 C C . ILE A 1 88 ? -8.568 4.614 8.616 1.00 96.31 88 ILE A C 1
ATOM 664 O O . ILE A 1 88 ? -9.308 4.833 7.663 1.00 96.31 88 ILE A O 1
ATOM 668 N N . LYS A 1 89 ? -8.903 3.767 9.595 1.00 93.56 89 LYS A N 1
ATOM 669 C CA . LYS A 1 89 ? -10.180 3.021 9.631 1.00 93.56 89 LYS A CA 1
ATOM 670 C C . LYS A 1 89 ? -11.231 3.673 10.523 1.00 93.56 89 LYS A C 1
ATOM 672 O O . LYS A 1 89 ? -12.422 3.523 10.294 1.00 93.56 89 LYS A O 1
ATOM 677 N N . SER A 1 90 ? -10.792 4.395 11.544 1.00 92.81 90 SER A N 1
ATOM 678 C CA . SER A 1 90 ? -11.660 5.102 12.476 1.00 92.81 90 SER A CA 1
ATOM 679 C C . SER A 1 90 ? -10.904 6.274 13.091 1.00 92.81 90 SER A C 1
ATOM 681 O O . SER A 1 90 ? -9.673 6.266 13.164 1.00 92.81 90 SER A O 1
ATOM 683 N N . ILE A 1 91 ? -11.652 7.288 13.515 1.00 91.00 91 ILE A N 1
ATOM 684 C CA . ILE A 1 91 ? -11.142 8.437 14.261 1.00 91.00 91 ILE A CA 1
ATOM 685 C C . ILE A 1 91 ? -12.000 8.536 15.514 1.00 91.00 91 ILE A C 1
ATOM 687 O O . ILE A 1 91 ? -13.222 8.646 15.421 1.00 91.00 91 ILE A O 1
ATOM 691 N N . GLN A 1 92 ? -11.365 8.461 16.680 1.00 89.50 92 GLN A N 1
ATOM 692 C CA . GLN A 1 92 ? -12.041 8.663 17.954 1.00 89.50 92 GLN A CA 1
ATOM 693 C C . GLN A 1 92 ? -11.638 10.027 18.513 1.00 89.50 92 GLN A C 1
ATOM 695 O O . GLN A 1 92 ? -10.440 10.309 18.599 1.00 89.50 92 GLN A O 1
ATOM 700 N N . PRO A 1 93 ? -12.603 10.890 18.874 1.00 84.62 93 PRO A N 1
ATOM 701 C CA . PRO A 1 93 ? -12.281 12.135 19.549 1.00 84.62 93 PRO A CA 1
ATOM 702 C C . PRO A 1 93 ? -11.631 11.834 20.902 1.00 84.62 93 PRO A C 1
ATOM 704 O O . PRO A 1 93 ? -11.956 10.839 21.557 1.00 84.62 93 PRO A O 1
ATOM 707 N N . ALA A 1 94 ? -10.721 12.710 21.332 1.00 84.00 94 ALA A N 1
ATOM 708 C CA . ALA A 1 94 ? -10.184 12.641 22.682 1.00 84.00 94 ALA A CA 1
ATOM 709 C C . ALA A 1 94 ? -11.341 12.719 23.687 1.00 84.00 94 ALA A C 1
ATOM 711 O O . ALA A 1 94 ? -12.268 13.518 23.526 1.00 84.00 94 ALA A O 1
ATOM 712 N N . LYS A 1 95 ? -11.297 11.873 24.718 1.00 74.94 95 LYS A N 1
ATOM 713 C CA . LYS A 1 95 ? -12.279 11.920 25.799 1.00 74.94 95 LYS A CA 1
ATOM 714 C C . LYS A 1 95 ? -12.158 13.291 26.472 1.00 74.94 95 LYS A C 1
ATOM 716 O O . LYS A 1 95 ? -11.066 13.648 26.906 1.00 74.94 95 LYS A O 1
ATOM 721 N N . ALA A 1 96 ? -13.246 14.061 26.503 1.00 69.62 96 ALA A N 1
ATOM 722 C CA . ALA A 1 96 ? -13.277 15.312 27.254 1.00 69.62 96 ALA A CA 1
ATOM 723 C C . ALA A 1 96 ? -12.977 15.003 28.732 1.00 69.62 96 ALA A C 1
ATOM 725 O O . ALA A 1 96 ? -13.506 14.021 29.263 1.00 69.62 96 ALA A O 1
ATOM 726 N N . ALA A 1 97 ? -12.064 15.780 29.322 1.00 66.88 97 ALA A N 1
ATOM 727 C CA . ALA A 1 97 ? -11.645 15.658 30.718 1.00 66.88 97 ALA A CA 1
ATOM 728 C C . ALA A 1 97 ? -12.765 16.053 31.687 1.00 66.88 97 ALA A C 1
ATOM 730 O O . ALA A 1 97 ? -13.553 16.959 31.329 1.00 66.88 97 ALA A O 1
#

pLDDT: mean 95.15, std 5.31, range [66.88, 98.56]

Secondary structure (DSSP, 8-state):
-EEEEEE-SS-EEEGGG-TTS-GGGTHHHHHHHHHHHHHT-HHHHSSEE--S-HHHHHHHHHHHHHHHTT-SEEEEEE-SSSEEEEEE----PPPP-

Foldseek 3Di:
DAWQFWDFQFKTFGPVLDPVDDPVRRVLLVLLLVVCVVVVPCLSNPRMDGDPCVVVSLQVSLVVSCVSVVFPDWDWADDPGTTIIHTHRDDDDDDDD

Sequence (97 aa):
MQIVGTTGAADWRWAWANSHLPEQFVEDSFEARAFGEDNGIAELASPSLAEDDLNALGWRLSAATVRLVNGLGVYCAPTKTGAVFLIIKSIQPAKAA